Protein AF-A0A4C1ZM64-F1 (afdb_monomer_lite)

Radius of gyration: 29.86 Å; chains: 1; bounding box: 64×48×88 Å

pLDDT: mean 73.13, std 15.89, range [38.06, 92.94]

Organism: Eumeta variegata (NCBI:txid151549)

Foldseek 3Di:
DPQAPDPCPDDVNVVLVVCVVVVQWDKDFAPDFQADDPVSHGHGDIDIGGDPDPFDKDKDKDFADDPDDNGTDMDIDIDTDDDDDPDDPDPPDPPPPDPDDDDDDDDD

Sequence (108 aa):
MRQLGHLQEAGCGSEVKRHVEEGLCTLAHTNKLSRPNHAGEGILDLAIIISLLKEQIDTYCRQLDSISSEHLPWLLTTELKIETTKHKTRKLRKSTRTKSPLNSSYAQ

Structure (mmCIF, N/CA/C/O backbone):
data_AF-A0A4C1ZM64-F1
#
_entry.id   AF-A0A4C1ZM64-F1
#
loop_
_atom_site.group_PDB
_atom_site.id
_atom_site.type_symbol
_atom_site.label_atom_id
_atom_site.label_alt_id
_atom_site.label_comp_id
_atom_site.label_asym_id
_atom_site.label_entity_id
_atom_site.label_seq_id
_atom_site.pdbx_PDB_ins_code
_atom_site.Cartn_x
_atom_site.Cartn_y
_atom_site.Cartn_z
_atom_site.occupancy
_atom_site.B_iso_or_equiv
_atom_site.auth_seq_id
_atom_site.auth_comp_id
_atom_site.auth_asym_id
_atom_site.auth_atom_id
_atom_site.pdbx_PDB_model_num
ATOM 1 N N . MET A 1 1 ? 12.948 -9.792 -0.628 1.00 42.31 1 MET A N 1
ATOM 2 C CA . MET A 1 1 ? 13.127 -8.325 -0.733 1.00 42.31 1 MET A CA 1
ATOM 3 C C . MET A 1 1 ? 14.612 -7.919 -0.739 1.00 42.31 1 MET A C 1
ATOM 5 O O . MET A 1 1 ? 15.009 -7.053 0.024 1.00 42.31 1 MET A O 1
ATOM 9 N N . ARG A 1 2 ? 15.455 -8.535 -1.587 1.00 43.25 2 ARG A N 1
ATOM 10 C CA . ARG A 1 2 ? 16.883 -8.162 -1.754 1.00 43.25 2 ARG A CA 1
ATOM 11 C C . ARG A 1 2 ? 17.146 -7.340 -3.028 1.00 43.25 2 ARG A C 1
ATOM 13 O O . ARG A 1 2 ? 18.292 -7.065 -3.343 1.00 43.25 2 ARG A O 1
ATOM 20 N N . GLN A 1 3 ? 16.099 -7.002 -3.781 1.00 42.69 3 GLN A N 1
ATOM 21 C CA . GLN A 1 3 ? 16.214 -6.572 -5.181 1.00 42.69 3 GLN A CA 1
ATOM 22 C C . GLN A 1 3 ? 16.098 -5.060 -5.397 1.00 42.69 3 GLN A C 1
ATOM 24 O O . GLN A 1 3 ? 16.123 -4.606 -6.531 1.00 42.69 3 GLN A O 1
ATOM 29 N N . LEU A 1 4 ? 15.980 -4.281 -4.325 1.00 47.28 4 LEU A N 1
ATOM 30 C CA . LEU A 1 4 ? 15.936 -2.829 -4.401 1.00 47.28 4 LEU A CA 1
ATOM 31 C C . LEU A 1 4 ? 17.021 -2.317 -3.464 1.00 47.28 4 LEU A C 1
ATOM 33 O O . LEU A 1 4 ? 16.912 -2.497 -2.252 1.00 47.28 4 LEU A O 1
ATOM 37 N N . GLY A 1 5 ? 18.084 -1.744 -4.029 1.00 45.66 5 GLY A N 1
ATOM 38 C CA . GLY A 1 5 ? 19.256 -1.205 -3.326 1.00 45.66 5 GLY A CA 1
ATOM 39 C C . GLY A 1 5 ? 18.964 0.018 -2.451 1.00 45.66 5 GLY A C 1
ATOM 40 O O . GLY A 1 5 ? 19.819 0.882 -2.288 1.00 45.66 5 GLY A O 1
ATOM 41 N N . HIS A 1 6 ? 17.759 0.125 -1.896 1.00 52.66 6 HIS A N 1
ATOM 42 C CA . HIS A 1 6 ? 17.444 1.108 -0.878 1.00 52.66 6 HIS A CA 1
ATOM 43 C C . HIS A 1 6 ? 18.179 0.705 0.400 1.00 52.66 6 HIS A C 1
ATOM 45 O O . HIS A 1 6 ? 18.030 -0.424 0.875 1.00 52.66 6 HIS A O 1
ATOM 51 N N . LEU A 1 7 ? 18.989 1.619 0.938 1.00 52.94 7 LEU A N 1
ATOM 52 C CA . LEU A 1 7 ? 19.612 1.476 2.249 1.00 52.94 7 LEU A CA 1
ATOM 53 C C . LEU A 1 7 ? 18.508 1.236 3.287 1.00 52.94 7 LEU A C 1
ATOM 55 O O . LEU A 1 7 ? 17.903 2.175 3.791 1.00 52.94 7 LEU A O 1
ATOM 59 N N . GLN A 1 8 ? 18.246 -0.031 3.615 1.00 54.62 8 GLN A N 1
ATOM 60 C CA . GLN A 1 8 ? 17.293 -0.419 4.663 1.00 54.62 8 GLN A CA 1
ATOM 61 C C . GLN A 1 8 ? 17.672 0.180 6.026 1.00 54.62 8 GLN A C 1
ATOM 63 O O . GLN A 1 8 ? 16.833 0.271 6.917 1.00 54.62 8 GLN A O 1
ATOM 68 N N . GLU A 1 9 ? 18.933 0.591 6.171 1.00 58.25 9 GLU A N 1
ATOM 69 C CA . GLU A 1 9 ? 19.529 1.069 7.413 1.00 58.25 9 GLU A CA 1
ATOM 70 C C . GLU A 1 9 ? 19.819 2.580 7.425 1.00 58.25 9 GLU A C 1
ATOM 72 O O . GLU A 1 9 ? 20.321 3.082 8.426 1.00 58.25 9 GLU A O 1
ATOM 77 N N . ALA A 1 10 ? 19.492 3.330 6.361 1.00 59.25 10 ALA A N 1
ATOM 78 C CA . ALA A 1 10 ? 19.715 4.779 6.325 1.00 59.25 10 ALA A CA 1
ATOM 79 C C . ALA A 1 10 ? 18.471 5.564 5.879 1.00 59.25 10 ALA A C 1
ATOM 81 O O . ALA A 1 10 ? 17.747 5.171 4.965 1.00 59.25 10 ALA A O 1
ATOM 82 N N . GLY A 1 11 ? 18.254 6.721 6.509 1.00 68.25 11 GLY A N 1
ATOM 83 C CA . GLY A 1 11 ? 17.175 7.649 6.164 1.00 68.25 11 GLY A CA 1
ATOM 84 C C . GLY A 1 11 ? 15.780 7.134 6.534 1.00 68.25 11 GLY A C 1
ATOM 85 O O . GLY A 1 11 ? 15.592 6.490 7.558 1.00 68.25 11 GLY A O 1
ATOM 86 N N . CYS A 1 12 ? 14.781 7.424 5.700 1.00 70.75 12 CYS A N 1
ATOM 87 C CA . CYS A 1 12 ? 13.377 7.091 5.965 1.00 70.75 12 CYS A CA 1
ATOM 88 C C . CYS A 1 12 ? 13.089 5.580 6.076 1.00 70.75 12 CYS A C 1
ATOM 90 O O . CYS A 1 12 ? 12.086 5.200 6.677 1.00 70.75 12 CYS A O 1
ATOM 92 N N . GLY A 1 13 ? 13.955 4.714 5.537 1.00 74.19 13 GLY A N 1
ATOM 93 C CA . GLY A 1 13 ? 13.768 3.261 5.569 1.00 74.19 13 GLY A CA 1
ATOM 94 C C . GLY A 1 13 ? 13.811 2.665 6.979 1.00 74.19 13 GLY A C 1
ATOM 95 O O . GLY A 1 13 ? 12.988 1.807 7.302 1.00 74.19 13 GLY A O 1
ATOM 96 N N . SER A 1 14 ? 14.713 3.150 7.839 1.00 80.25 14 SER A N 1
ATOM 97 C CA . SER A 1 14 ? 14.830 2.675 9.224 1.00 80.25 14 SER A CA 1
ATOM 98 C C . SER A 1 14 ? 13.654 3.140 10.085 1.00 80.25 14 SER A C 1
ATOM 100 O O . SER A 1 14 ? 13.137 2.365 10.888 1.00 80.25 14 SER A O 1
ATOM 102 N N . GLU A 1 15 ? 13.178 4.367 9.862 1.00 83.12 15 GLU A N 1
ATOM 103 C CA . GLU A 1 15 ? 11.993 4.922 10.519 1.00 83.12 15 GLU A CA 1
ATOM 104 C C . GLU A 1 15 ? 10.754 4.074 10.205 1.00 83.12 15 GLU A C 1
ATOM 106 O O . GLU A 1 15 ? 10.060 3.624 11.115 1.00 83.12 15 GLU A O 1
ATOM 111 N N . VAL A 1 16 ? 10.513 3.789 8.920 1.00 82.19 16 VAL A N 1
ATOM 112 C CA . VAL A 1 16 ? 9.373 2.975 8.473 1.00 82.19 16 VAL A CA 1
ATOM 113 C C . VAL A 1 16 ? 9.469 1.555 9.021 1.00 82.19 16 VAL A C 1
ATOM 115 O O . VAL A 1 16 ? 8.478 1.040 9.533 1.00 82.19 16 VAL A O 1
ATOM 118 N N . LYS A 1 17 ? 10.656 0.937 8.978 1.00 84.12 17 LYS A N 1
ATOM 119 C CA . LYS A 1 17 ? 10.879 -0.396 9.551 1.00 84.12 17 LYS A CA 1
ATOM 120 C C . LYS A 1 17 ? 10.528 -0.429 11.041 1.00 84.12 17 LYS A C 1
ATOM 122 O O . LYS A 1 17 ? 9.760 -1.291 11.458 1.00 84.12 17 LYS A O 1
ATOM 127 N N . ARG A 1 18 ? 11.020 0.545 11.811 1.00 85.94 18 ARG A N 1
ATOM 128 C CA . ARG A 1 18 ? 10.727 0.678 13.243 1.00 85.94 18 ARG A CA 1
ATOM 129 C C . ARG A 1 18 ? 9.227 0.824 13.509 1.00 85.94 18 ARG A C 1
ATOM 131 O O . ARG A 1 18 ? 8.701 0.139 14.374 1.00 85.94 18 ARG A O 1
ATOM 138 N N . HIS A 1 19 ? 8.518 1.649 12.737 1.00 86.44 19 HIS A N 1
ATOM 139 C CA . HIS A 1 19 ? 7.072 1.841 12.910 1.00 86.44 19 HIS A CA 1
ATOM 140 C C . HIS A 1 19 ? 6.259 0.577 12.604 1.00 86.44 19 HIS A C 1
ATOM 142 O O . HIS A 1 19 ? 5.247 0.332 13.259 1.00 86.44 19 HIS A O 1
ATOM 148 N N . VAL A 1 20 ? 6.695 -0.237 11.639 1.00 85.31 20 VAL A N 1
ATOM 149 C CA . VAL A 1 20 ? 6.071 -1.538 11.360 1.00 85.31 20 VAL A 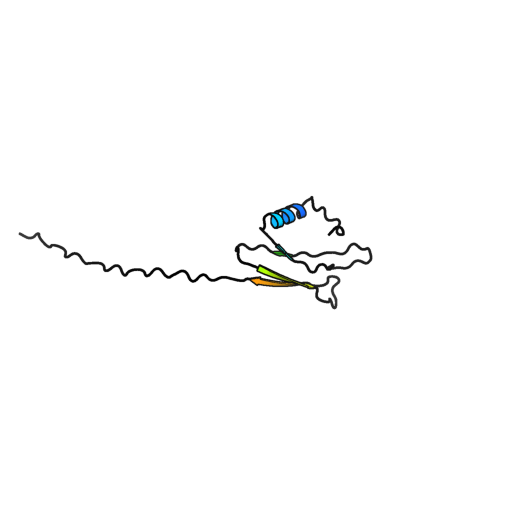CA 1
ATOM 150 C C . VAL A 1 20 ? 6.326 -2.516 12.508 1.00 85.31 20 VAL A C 1
ATOM 152 O O . VAL A 1 20 ? 5.394 -3.175 12.962 1.00 85.31 20 VAL A O 1
ATOM 155 N N . GLU A 1 21 ? 7.564 -2.593 13.007 1.00 86.50 21 GLU A N 1
ATOM 156 C CA . GLU A 1 21 ? 7.944 -3.470 14.128 1.00 86.50 21 GLU A CA 1
ATOM 157 C C . GLU A 1 21 ? 7.237 -3.089 15.440 1.00 86.50 21 GLU A C 1
ATOM 159 O O . GLU A 1 21 ? 6.826 -3.965 16.198 1.00 86.50 21 GLU A O 1
ATOM 164 N N . GLU A 1 22 ? 7.031 -1.792 15.684 1.00 87.12 22 GLU A N 1
ATOM 165 C CA . GLU A 1 22 ? 6.268 -1.258 16.822 1.00 87.12 22 GLU A CA 1
ATOM 166 C C . GLU A 1 22 ? 4.738 -1.380 16.633 1.00 87.12 22 GLU A C 1
ATOM 168 O O . GLU A 1 22 ? 3.973 -1.056 17.544 1.00 87.12 22 GLU A O 1
ATOM 173 N N . GLY A 1 23 ? 4.267 -1.844 15.468 1.00 82.44 23 GLY A N 1
ATOM 174 C CA . GLY A 1 23 ? 2.842 -1.986 15.154 1.00 82.44 23 GLY A CA 1
ATOM 175 C C . GLY A 1 23 ? 2.100 -0.656 14.972 1.00 82.44 23 GLY A C 1
ATOM 176 O O . GLY A 1 23 ? 0.877 -0.613 15.092 1.00 82.44 23 GLY A O 1
ATOM 177 N N . LEU A 1 24 ? 2.821 0.435 14.699 1.00 85.50 24 LEU A N 1
ATOM 178 C CA . LEU A 1 24 ? 2.271 1.781 14.492 1.00 85.50 24 LEU A CA 1
ATOM 179 C C . LEU A 1 24 ? 1.755 2.001 13.067 1.00 85.50 24 LEU A C 1
ATOM 181 O O . LEU A 1 24 ? 0.917 2.874 12.829 1.00 85.50 24 LEU A O 1
ATOM 185 N N . CYS A 1 25 ? 2.263 1.232 12.107 1.00 86.81 25 CYS A N 1
ATOM 186 C CA . CYS A 1 25 ? 1.801 1.270 10.731 1.00 86.81 25 CYS A CA 1
ATOM 187 C C . CYS A 1 25 ? 1.825 -0.116 10.087 1.00 86.81 25 CYS A C 1
ATOM 189 O O . CYS A 1 25 ? 2.449 -1.058 10.573 1.00 86.81 25 CYS A O 1
ATOM 191 N N . THR A 1 26 ? 1.127 -0.239 8.966 1.00 86.94 26 THR A N 1
ATOM 192 C CA . THR A 1 26 ? 1.144 -1.430 8.117 1.00 86.94 26 THR A CA 1
ATOM 193 C C . THR A 1 26 ? 1.531 -1.028 6.703 1.00 86.94 26 THR A C 1
ATOM 195 O O . THR A 1 26 ? 1.185 0.058 6.236 1.00 86.94 26 THR A O 1
ATOM 198 N N . LEU A 1 27 ? 2.264 -1.899 6.014 1.00 88.31 27 LEU A N 1
ATOM 199 C CA . LEU A 1 27 ? 2.642 -1.690 4.622 1.00 88.31 27 LEU A CA 1
ATOM 200 C C . LEU A 1 27 ? 1.697 -2.455 3.707 1.00 88.31 27 LEU A C 1
ATOM 202 O O . LEU A 1 27 ? 1.433 -3.634 3.933 1.00 88.31 27 LEU A O 1
ATOM 206 N N . ALA A 1 28 ? 1.251 -1.804 2.638 1.00 89.12 28 ALA A N 1
ATOM 207 C CA . ALA A 1 28 ? 0.497 -2.456 1.581 1.00 89.12 28 ALA A CA 1
ATOM 208 C C . ALA A 1 28 ? 1.168 -2.231 0.226 1.00 89.12 28 ALA A C 1
ATOM 210 O O . ALA A 1 28 ? 1.607 -1.127 -0.106 1.00 89.12 28 ALA A O 1
ATOM 211 N N . HIS A 1 29 ? 1.269 -3.302 -0.563 1.00 89.69 29 HIS A N 1
ATOM 212 C CA . HIS A 1 29 ? 1.946 -3.276 -1.854 1.00 89.69 29 HIS A CA 1
ATOM 213 C C . HIS A 1 29 ? 1.484 -4.392 -2.782 1.00 89.69 29 HIS A C 1
ATOM 215 O O . HIS A 1 29 ? 1.008 -5.436 -2.344 1.00 89.69 29 HIS A O 1
ATOM 221 N N . THR A 1 30 ? 1.643 -4.177 -4.087 1.00 88.19 30 THR A N 1
ATOM 222 C CA . THR A 1 30 ? 1.205 -5.135 -5.114 1.00 88.19 30 THR A CA 1
ATOM 223 C C . THR A 1 30 ? 2.219 -6.250 -5.382 1.00 88.19 30 THR A C 1
ATOM 225 O O . THR A 1 30 ? 1.940 -7.139 -6.183 1.00 88.19 30 THR A O 1
ATOM 228 N N . ASN A 1 31 ? 3.400 -6.207 -4.747 1.00 85.12 31 ASN A N 1
ATOM 229 C CA . ASN A 1 31 ? 4.565 -7.052 -5.062 1.00 85.12 31 ASN A CA 1
ATOM 230 C C . ASN A 1 31 ? 5.069 -6.949 -6.514 1.00 85.12 31 ASN A C 1
ATOM 232 O O . ASN A 1 31 ? 5.897 -7.755 -6.937 1.00 85.12 31 ASN A O 1
ATOM 236 N N . LYS A 1 32 ? 4.599 -5.959 -7.276 1.00 85.62 32 LYS A N 1
ATOM 237 C CA . LYS A 1 32 ? 4.987 -5.723 -8.665 1.00 85.62 32 LYS A CA 1
ATOM 238 C C . LYS A 1 32 ? 5.625 -4.349 -8.804 1.00 85.62 32 LYS A C 1
ATOM 240 O O . LYS A 1 32 ? 5.296 -3.422 -8.066 1.00 85.62 32 LYS A O 1
ATOM 245 N N . LEU A 1 33 ? 6.534 -4.225 -9.764 1.00 86.19 33 LEU A N 1
ATOM 246 C CA . LEU A 1 33 ? 7.177 -2.955 -10.083 1.00 86.19 33 LEU A CA 1
ATOM 247 C C . LEU A 1 33 ? 6.136 -2.001 -10.678 1.00 86.19 33 LEU A C 1
ATOM 249 O O . LEU A 1 33 ? 5.424 -2.374 -11.611 1.00 86.19 33 LEU A O 1
ATOM 253 N N . SER A 1 34 ? 6.037 -0.786 -10.141 1.00 85.31 34 SER A N 1
ATOM 254 C CA . SER A 1 34 ? 5.170 0.274 -10.667 1.00 85.31 34 SER A CA 1
ATOM 255 C C . SER A 1 34 ? 5.703 0.826 -11.979 1.00 85.31 34 SER A C 1
ATOM 257 O O . SER A 1 34 ? 4.927 1.178 -12.855 1.00 85.31 34 SER A O 1
ATOM 259 N N . ARG A 1 35 ? 7.021 0.822 -12.163 1.00 84.44 35 ARG A N 1
ATOM 260 C CA . ARG A 1 35 ? 7.666 1.110 -13.442 1.00 84.44 35 ARG A CA 1
ATOM 261 C C . ARG A 1 35 ? 8.715 0.040 -13.719 1.00 84.44 35 ARG A C 1
ATOM 263 O O . ARG A 1 35 ? 9.783 0.078 -13.101 1.00 84.44 35 ARG A O 1
ATOM 270 N N . PRO A 1 36 ? 8.426 -0.951 -14.578 1.00 75.12 36 PRO A N 1
ATOM 271 C CA . PRO A 1 36 ? 9.430 -1.923 -14.980 1.00 75.12 36 PRO A CA 1
ATOM 272 C C . PRO A 1 36 ? 10.510 -1.229 -15.818 1.00 75.12 36 PRO A C 1
ATOM 274 O O . PRO A 1 36 ? 10.215 -0.418 -16.691 1.00 75.12 36 PRO A O 1
ATOM 277 N N . ASN A 1 37 ? 11.768 -1.560 -15.552 1.00 77.12 37 ASN A N 1
ATOM 278 C CA . ASN A 1 37 ? 12.916 -1.103 -16.326 1.00 77.12 37 ASN A CA 1
ATOM 279 C C . ASN A 1 37 ? 13.610 -2.331 -16.925 1.00 77.12 37 ASN A C 1
ATOM 281 O O . ASN A 1 37 ? 13.848 -3.314 -16.219 1.00 77.12 37 ASN A O 1
ATOM 285 N N . HIS A 1 38 ? 13.960 -2.273 -18.211 1.00 66.00 38 HIS A N 1
ATOM 286 C CA . HIS A 1 38 ? 14.686 -3.339 -18.906 1.00 66.00 38 HIS A CA 1
ATOM 287 C C . HIS A 1 38 ? 16.069 -3.629 -18.297 1.00 66.00 38 HIS A C 1
ATOM 289 O O . HIS A 1 38 ? 16.582 -4.731 -18.464 1.00 66.00 38 HIS A O 1
ATOM 295 N N . ALA A 1 39 ? 16.646 -2.682 -17.550 1.00 72.31 39 ALA A N 1
ATOM 296 C CA . ALA A 1 39 ? 17.919 -2.846 -16.847 1.00 72.31 39 ALA A CA 1
ATOM 297 C C . ALA A 1 39 ? 17.806 -3.542 -15.471 1.00 72.31 39 ALA A C 1
ATOM 299 O O . ALA A 1 39 ? 18.807 -3.686 -14.778 1.00 72.31 39 ALA A O 1
ATOM 300 N N . GLY A 1 40 ? 16.607 -3.961 -15.044 1.00 61.81 40 GLY A N 1
ATOM 301 C CA . GLY A 1 40 ? 16.391 -4.624 -13.749 1.00 61.81 40 GLY A CA 1
ATOM 302 C C . GLY A 1 40 ? 16.216 -3.678 -12.553 1.00 61.81 40 GLY A C 1
ATOM 303 O O . GLY A 1 40 ? 15.842 -4.129 -11.473 1.00 61.81 40 GLY A O 1
ATOM 304 N N . GLU A 1 41 ? 16.396 -2.371 -12.746 1.00 65.19 41 GLU A N 1
ATOM 305 C CA . GLU A 1 41 ? 16.160 -1.331 -11.736 1.00 65.19 41 GLU A CA 1
ATOM 306 C C . GLU A 1 41 ? 14.762 -0.725 -11.896 1.00 65.19 41 GLU A C 1
ATOM 308 O O . GLU A 1 41 ? 14.587 0.377 -12.422 1.00 65.19 41 GLU A O 1
ATOM 313 N N . GLY A 1 42 ? 13.739 -1.494 -11.529 1.00 76.44 42 GLY A N 1
ATOM 314 C CA . GLY A 1 42 ? 12.364 -1.003 -11.520 1.00 76.44 42 GLY A CA 1
ATOM 315 C C . GLY A 1 42 ? 12.024 -0.241 -10.244 1.00 76.44 42 GLY A C 1
ATOM 316 O O . GLY A 1 42 ? 12.625 -0.457 -9.192 1.00 76.44 42 GLY A O 1
ATOM 317 N N . ILE A 1 43 ? 11.008 0.613 -10.324 1.00 82.50 43 ILE A N 1
ATOM 318 C CA . ILE A 1 43 ? 10.470 1.307 -9.151 1.00 82.50 43 ILE A CA 1
ATOM 319 C C . ILE A 1 43 ? 9.439 0.400 -8.482 1.00 82.50 43 ILE A C 1
ATOM 321 O O . ILE A 1 43 ? 8.582 -0.178 -9.156 1.00 82.50 43 ILE A O 1
ATOM 325 N N . LEU A 1 44 ? 9.528 0.269 -7.161 1.00 83.19 44 LEU A N 1
ATOM 326 C CA . LEU A 1 44 ? 8.490 -0.333 -6.334 1.00 83.19 44 LEU A CA 1
ATOM 327 C C . LEU A 1 44 ? 7.820 0.775 -5.531 1.00 83.19 44 LEU A C 1
ATOM 329 O O . LEU A 1 44 ? 8.470 1.428 -4.717 1.00 83.19 44 LEU A O 1
ATOM 333 N N . ASP A 1 45 ? 6.519 0.936 -5.729 1.00 83.69 45 ASP A N 1
ATOM 334 C CA . ASP A 1 45 ? 5.728 1.817 -4.879 1.00 83.69 45 ASP A CA 1
ATOM 335 C C . ASP A 1 45 ? 5.349 1.075 -3.589 1.00 83.69 45 ASP A C 1
ATOM 337 O O . ASP A 1 45 ? 5.319 -0.153 -3.534 1.00 83.69 45 ASP A O 1
ATOM 341 N N . LEU A 1 46 ? 5.090 1.805 -2.511 1.00 86.94 46 LEU A N 1
ATOM 342 C CA . LEU A 1 46 ? 4.677 1.251 -1.222 1.00 86.94 46 LEU A CA 1
ATOM 343 C C . LEU A 1 46 ? 3.658 2.214 -0.613 1.00 86.94 46 LEU A C 1
ATOM 345 O O . LEU A 1 46 ? 3.862 3.427 -0.654 1.00 86.94 46 LEU A O 1
ATOM 349 N N . ALA A 1 47 ? 2.585 1.690 -0.024 1.00 89.00 47 ALA A N 1
ATOM 350 C CA . ALA A 1 47 ? 1.666 2.484 0.785 1.00 89.00 47 ALA A CA 1
ATOM 351 C C . ALA A 1 47 ? 1.930 2.220 2.272 1.00 89.00 47 ALA A C 1
ATOM 353 O O . ALA A 1 47 ? 1.941 1.066 2.703 1.00 89.00 47 ALA A O 1
ATOM 354 N N . ILE A 1 48 ? 2.126 3.289 3.048 1.00 88.69 48 ILE A N 1
ATOM 355 C CA . ILE A 1 48 ? 2.229 3.236 4.510 1.00 88.69 48 ILE A CA 1
ATOM 356 C C . ILE A 1 48 ? 0.866 3.619 5.078 1.00 88.69 48 ILE A C 1
ATOM 358 O O . ILE A 1 48 ? 0.403 4.743 4.893 1.00 88.69 48 ILE A O 1
ATOM 362 N N . ILE A 1 49 ? 0.224 2.681 5.762 1.00 88.25 49 ILE A N 1
ATOM 363 C CA . ILE A 1 49 ? -1.089 2.871 6.371 1.00 88.25 49 ILE A CA 1
ATOM 364 C C . ILE A 1 49 ? -0.888 3.081 7.864 1.00 88.25 49 ILE A C 1
ATOM 366 O O . ILE A 1 49 ? -0.366 2.209 8.557 1.00 88.25 49 ILE A O 1
ATOM 370 N N . ILE A 1 50 ? -1.308 4.244 8.353 1.00 86.31 50 ILE A N 1
ATOM 371 C CA . ILE A 1 50 ? -1.270 4.602 9.770 1.00 86.31 50 ILE A CA 1
ATOM 372 C C . ILE A 1 50 ? -2.712 4.662 10.259 1.00 86.31 50 ILE A C 1
ATOM 374 O O . ILE A 1 50 ? -3.541 5.349 9.661 1.00 86.31 50 ILE A O 1
ATOM 378 N N . SER A 1 51 ? -3.004 3.965 11.354 1.00 77.75 51 SER A N 1
ATOM 379 C CA . SER A 1 51 ? -4.295 4.052 12.031 1.00 77.75 51 SER A CA 1
ATOM 380 C C . SER A 1 51 ? -4.115 4.646 13.415 1.00 77.75 51 SER A C 1
ATOM 382 O O . SER A 1 51 ? -3.315 4.159 14.209 1.00 77.75 51 SER A O 1
ATOM 384 N N . LEU A 1 52 ? -4.900 5.674 13.729 1.00 74.94 52 LEU A N 1
ATOM 385 C CA . LEU A 1 52 ? -5.017 6.178 15.100 1.00 74.94 52 LEU A CA 1
ATOM 386 C C . LEU A 1 52 ? -5.947 5.304 15.954 1.00 74.94 52 LEU A C 1
ATOM 388 O O . LEU A 1 52 ? -5.938 5.394 17.181 1.00 74.94 52 LEU A O 1
ATOM 392 N N . LEU A 1 53 ? -6.765 4.473 15.308 1.00 69.25 53 LEU A N 1
ATOM 393 C CA . LEU A 1 53 ? -7.699 3.568 15.958 1.00 69.25 53 LEU A CA 1
ATOM 394 C C . LEU A 1 53 ? -7.071 2.176 16.024 1.00 69.25 53 LEU A C 1
ATOM 396 O O . LEU A 1 53 ? -6.550 1.681 15.027 1.00 69.25 53 LEU A O 1
ATOM 400 N N . LYS A 1 54 ? -7.178 1.504 17.175 1.00 66.88 54 LYS A N 1
ATOM 401 C CA . LYS A 1 54 ? -6.762 0.094 17.344 1.00 66.88 54 LYS A CA 1
ATOM 402 C C . LYS A 1 54 ? -7.678 -0.900 16.614 1.00 66.88 54 LYS A C 1
ATOM 404 O O . LYS A 1 54 ? -7.668 -2.090 16.916 1.00 66.88 54 LYS A O 1
ATOM 409 N N . GLU A 1 55 ? -8.520 -0.401 15.724 1.00 73.25 55 GLU A N 1
ATOM 410 C CA . GLU A 1 55 ? -9.459 -1.206 14.969 1.00 73.25 55 GLU A CA 1
ATOM 411 C C . GLU A 1 55 ? -8.751 -1.926 13.831 1.00 73.25 55 GLU A C 1
ATOM 413 O O . GLU A 1 55 ? -7.721 -1.479 13.320 1.00 73.25 55 GLU A O 1
ATOM 418 N N . GLN A 1 56 ? -9.314 -3.067 13.450 1.00 74.94 56 GLN A N 1
ATOM 419 C CA . GLN A 1 56 ? -8.781 -3.851 12.356 1.00 74.94 56 GLN A CA 1
ATOM 420 C C . GLN A 1 56 ? -9.019 -3.109 11.035 1.00 74.94 56 GLN A C 1
ATOM 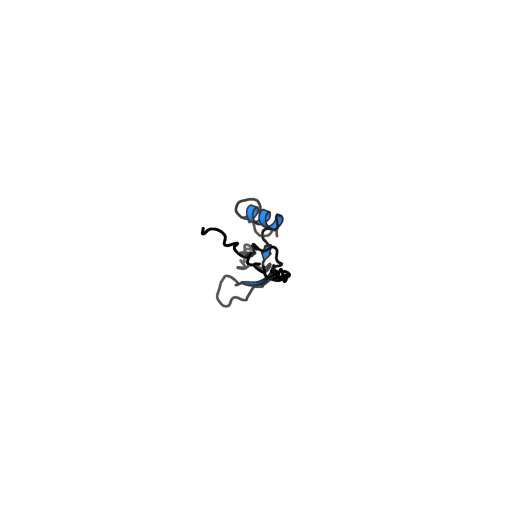422 O O . GLN A 1 56 ? -10.162 -2.824 10.666 1.00 74.94 56 GLN A O 1
ATOM 427 N N . ILE A 1 57 ? -7.923 -2.814 10.332 1.00 84.38 57 ILE A N 1
ATOM 428 C CA . ILE A 1 57 ? -7.942 -2.307 8.962 1.00 84.38 57 ILE A CA 1
ATOM 429 C C . ILE A 1 57 ? -7.475 -3.427 8.046 1.00 84.38 57 ILE A C 1
ATOM 431 O O . ILE A 1 57 ? -6.301 -3.798 8.055 1.00 84.38 57 ILE A O 1
ATOM 435 N N . ASP A 1 58 ? -8.388 -3.934 7.230 1.00 87.00 58 ASP A N 1
ATOM 436 C CA . ASP A 1 58 ? -8.038 -4.868 6.170 1.00 87.00 58 ASP A CA 1
ATOM 437 C C . ASP A 1 58 ? -7.697 -4.059 4.914 1.00 87.00 58 ASP A C 1
ATOM 439 O O . ASP A 1 58 ? -8.427 -3.145 4.523 1.00 87.00 58 ASP A O 1
ATOM 443 N N . THR A 1 59 ? -6.561 -4.354 4.281 1.00 88.50 59 THR A N 1
ATOM 444 C CA . THR A 1 59 ? -6.120 -3.631 3.081 1.00 88.50 59 THR A CA 1
ATOM 445 C C . THR A 1 59 ? -5.879 -4.569 1.916 1.00 88.50 59 THR A C 1
ATOM 447 O O . THR A 1 59 ? -5.387 -5.686 2.073 1.00 88.50 59 THR A O 1
ATOM 450 N N . TYR A 1 60 ? -6.246 -4.105 0.727 1.00 90.44 60 TYR A N 1
ATOM 451 C CA . TYR A 1 60 ? -6.090 -4.835 -0.516 1.00 90.44 60 TYR A CA 1
ATOM 452 C C . TYR A 1 60 ? -5.457 -3.938 -1.573 1.00 90.44 60 TYR A C 1
ATOM 454 O O . TYR A 1 60 ? -5.907 -2.814 -1.801 1.00 90.44 60 TYR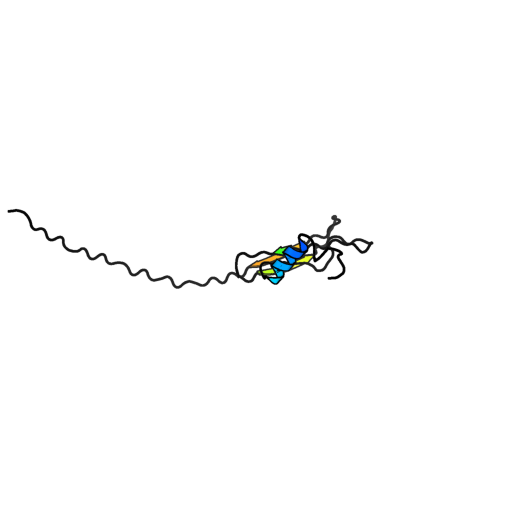 A O 1
ATOM 462 N N . CYS A 1 61 ? -4.430 -4.453 -2.244 1.00 92.56 61 CYS A N 1
ATOM 463 C CA . CYS A 1 61 ? -3.714 -3.746 -3.297 1.00 92.56 61 CYS A CA 1
ATOM 464 C C . CYS A 1 61 ? -3.759 -4.543 -4.592 1.00 92.56 61 CYS A C 1
ATOM 466 O O . CYS A 1 61 ? -3.399 -5.720 -4.613 1.00 92.56 61 CYS A O 1
ATOM 468 N N . ARG A 1 62 ? -4.090 -3.877 -5.699 1.00 92.88 62 ARG A N 1
ATOM 469 C CA . ARG A 1 62 ? -3.874 -4.426 -7.041 1.00 92.88 62 ARG A CA 1
ATOM 470 C C . ARG A 1 62 ? -3.254 -3.396 -7.970 1.00 92.88 62 ARG A C 1
ATOM 472 O O . ARG A 1 62 ? -3.571 -2.211 -7.904 1.00 92.88 62 ARG A O 1
ATOM 479 N N . GLN A 1 63 ? -2.384 -3.872 -8.848 1.00 91.56 63 GLN A N 1
ATOM 480 C CA . GLN A 1 63 ? -1.855 -3.072 -9.942 1.00 91.56 63 GLN A CA 1
ATOM 481 C C . GLN A 1 63 ? -2.857 -3.086 -11.095 1.00 91.56 63 GLN A C 1
ATOM 483 O O . GLN A 1 63 ? -3.437 -4.132 -11.394 1.00 91.56 63 GLN A O 1
ATOM 488 N N . LEU A 1 64 ? -3.080 -1.926 -11.695 1.00 90.25 64 LEU A N 1
ATOM 489 C CA . LEU A 1 64 ? -3.923 -1.747 -12.865 1.00 90.25 64 LEU A CA 1
ATOM 490 C C . LEU A 1 64 ? -3.051 -1.688 -14.119 1.00 90.25 64 LEU A C 1
ATOM 492 O O . LEU A 1 64 ? -1.904 -1.234 -14.072 1.00 90.25 64 LEU A O 1
ATOM 496 N N . ASP A 1 65 ? -3.621 -2.111 -15.241 1.00 85.44 65 ASP A N 1
ATOM 497 C CA . ASP A 1 65 ? -2.975 -1.953 -16.537 1.00 85.44 65 ASP A CA 1
ATOM 498 C C . ASP A 1 65 ? -2.942 -0.471 -16.919 1.00 85.44 65 ASP A C 1
ATOM 500 O O . ASP A 1 65 ? -3.911 0.271 -16.729 1.00 85.44 65 ASP A O 1
ATOM 504 N N . SER A 1 66 ? -1.804 -0.031 -17.447 1.00 80.25 66 SER A N 1
ATOM 505 C CA . SER A 1 66 ? -1.628 1.331 -17.938 1.00 80.25 66 SER A CA 1
ATOM 506 C C . SER A 1 66 ? -1.860 1.370 -19.441 1.00 80.25 66 SER A C 1
ATOM 508 O O . SER A 1 66 ? -1.281 0.579 -20.180 1.00 80.25 66 SER A O 1
ATOM 510 N N . ILE A 1 67 ? -2.686 2.313 -19.893 1.00 73.94 67 ILE A N 1
ATOM 511 C CA . ILE A 1 67 ? -2.968 2.505 -21.323 1.00 73.94 67 ILE A CA 1
ATOM 512 C C . ILE A 1 67 ? -1.987 3.515 -21.947 1.00 73.94 67 ILE A C 1
ATOM 514 O O . ILE A 1 67 ? -1.731 3.462 -23.146 1.00 73.94 67 ILE A O 1
ATOM 518 N N . SER A 1 68 ? -1.408 4.425 -21.155 1.00 82.12 68 SER A N 1
ATOM 519 C CA . SER A 1 68 ? -0.573 5.517 -21.687 1.00 82.12 68 SER A CA 1
ATOM 520 C C . SER A 1 68 ? 0.469 6.089 -20.717 1.00 82.12 68 SER A C 1
ATOM 522 O O . SER A 1 68 ? 1.079 7.110 -21.016 1.00 82.12 68 SER A O 1
ATOM 524 N N . SER A 1 69 ? 0.643 5.494 -19.538 1.00 81.75 69 SER A N 1
ATOM 525 C CA . SER A 1 69 ? 1.576 5.960 -18.505 1.00 81.75 69 SER A CA 1
ATOM 526 C C . SER A 1 69 ? 2.750 4.997 -18.363 1.00 81.75 69 SER A C 1
ATOM 528 O O . SER A 1 69 ? 2.562 3.780 -18.339 1.00 81.75 69 SER A O 1
ATOM 530 N N . GLU A 1 70 ? 3.951 5.550 -18.204 1.00 81.69 70 GLU A N 1
ATOM 531 C CA . GLU A 1 70 ? 5.163 4.787 -17.880 1.00 81.69 70 GLU A CA 1
ATOM 532 C C . GLU A 1 70 ? 5.101 4.149 -16.485 1.00 81.69 70 GLU A C 1
ATOM 534 O O . GLU A 1 70 ? 5.798 3.174 -16.215 1.00 81.69 70 G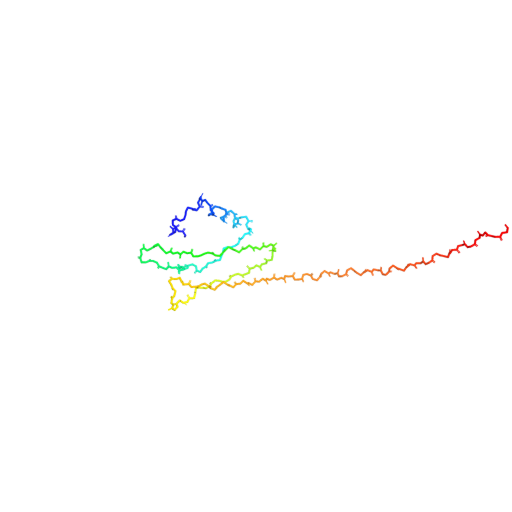LU A O 1
ATOM 539 N N . HIS A 1 71 ? 4.255 4.688 -15.605 1.00 83.88 71 HIS A N 1
ATOM 540 C CA . HIS A 1 71 ? 3.919 4.090 -14.320 1.00 83.88 71 HIS A CA 1
ATOM 541 C C . HIS A 1 71 ? 2.585 3.343 -14.408 1.00 83.88 71 HIS A C 1
ATOM 543 O O . HIS A 1 71 ? 1.586 3.870 -14.904 1.00 83.88 71 HIS A O 1
ATOM 549 N N . LEU A 1 72 ? 2.574 2.125 -13.884 1.00 88.75 72 LEU A N 1
ATOM 550 C CA . LEU A 1 72 ? 1.420 1.258 -13.722 1.00 88.75 72 LEU A CA 1
ATOM 551 C C . LEU A 1 72 ? 0.650 1.670 -12.456 1.00 88.75 72 LEU A C 1
ATOM 553 O O . LEU A 1 72 ? 1.177 1.497 -11.352 1.00 88.75 72 LEU A O 1
ATOM 557 N N . PRO A 1 73 ? -0.578 2.201 -12.588 1.00 89.06 73 PRO A N 1
ATOM 558 C CA . PRO A 1 73 ? -1.325 2.731 -11.458 1.00 89.06 73 PRO A CA 1
ATOM 559 C C . PRO A 1 73 ? -1.742 1.639 -10.474 1.00 89.06 73 PRO A C 1
ATOM 561 O O . PRO A 1 73 ? -1.901 0.468 -10.824 1.00 89.06 73 PRO A O 1
ATOM 564 N N . TRP A 1 74 ? -1.924 2.028 -9.214 1.00 91.12 74 TRP A N 1
ATOM 565 C CA . TRP A 1 74 ? -2.330 1.130 -8.137 1.00 91.12 74 TRP A CA 1
ATOM 566 C C . TRP A 1 74 ? -3.735 1.467 -7.661 1.00 91.12 74 TRP A C 1
ATOM 568 O O . TRP A 1 74 ? -4.099 2.633 -7.528 1.00 91.12 74 TRP A O 1
ATOM 578 N N . LEU A 1 75 ? -4.502 0.429 -7.348 1.00 91.44 75 LEU A N 1
ATOM 579 C CA . LEU A 1 75 ? -5.731 0.547 -6.584 1.00 91.44 75 LEU A CA 1
ATOM 580 C C . LEU A 1 75 ? -5.491 -0.031 -5.190 1.00 91.44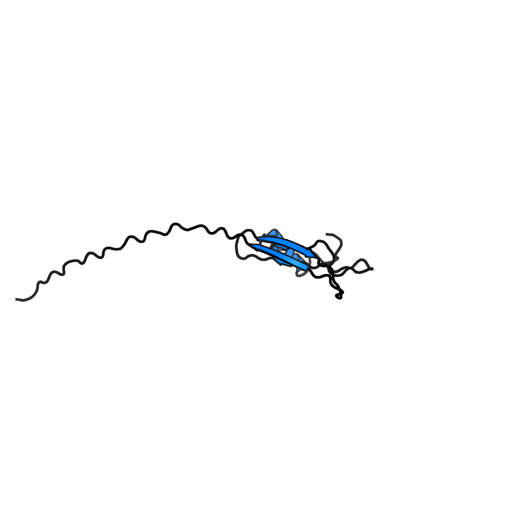 75 LEU A C 1
ATOM 582 O O . LEU A 1 75 ? -5.324 -1.245 -5.044 1.00 91.44 75 LEU A O 1
ATOM 586 N N . LEU A 1 76 ? -5.484 0.850 -4.191 1.00 92.94 76 LEU A N 1
ATOM 587 C CA . LEU A 1 76 ? -5.511 0.502 -2.774 1.00 92.94 76 LEU A CA 1
ATOM 588 C C . LEU A 1 76 ? -6.954 0.608 -2.277 1.00 92.94 76 LEU A C 1
ATOM 590 O O . LEU A 1 76 ? -7.622 1.619 -2.481 1.00 92.94 76 LEU A O 1
ATOM 594 N N . THR A 1 77 ? -7.438 -0.438 -1.624 1.00 92.38 77 THR A N 1
ATOM 595 C CA . THR A 1 77 ? -8.736 -0.466 -0.951 1.00 92.38 77 THR A CA 1
ATOM 596 C C . THR A 1 77 ? -8.515 -0.800 0.514 1.00 92.38 77 THR A C 1
ATOM 598 O O . THR A 1 77 ? -7.756 -1.711 0.835 1.00 92.38 77 THR A O 1
ATOM 601 N N . THR A 1 78 ? -9.161 -0.045 1.397 1.00 89.00 78 THR A N 1
ATOM 602 C CA . THR A 1 78 ? -9.057 -0.201 2.849 1.00 89.00 78 THR A CA 1
ATOM 603 C C . THR A 1 78 ? -10.452 -0.395 3.427 1.00 89.00 78 THR A C 1
ATOM 605 O O . THR A 1 78 ? -11.328 0.440 3.200 1.00 89.00 78 THR A O 1
ATOM 608 N N . GLU A 1 79 ? -10.657 -1.469 4.176 1.00 88.25 79 GLU A N 1
ATOM 609 C CA . GLU A 1 79 ? -11.887 -1.737 4.914 1.00 88.25 79 GLU A CA 1
ATOM 610 C C . GLU A 1 79 ? -11.626 -1.506 6.404 1.00 88.25 79 GLU A C 1
ATOM 612 O O . GLU A 1 79 ? -10.761 -2.148 7.001 1.00 88.25 79 GLU A O 1
ATOM 617 N N . LEU A 1 80 ? -12.362 -0.563 6.997 1.00 85.00 80 LEU A N 1
ATOM 618 C CA . LEU A 1 80 ? -12.314 -0.278 8.428 1.00 85.00 80 LEU A CA 1
ATOM 619 C C . LEU A 1 80 ? -13.481 -0.981 9.121 1.00 85.00 80 LEU A C 1
ATOM 621 O O . LEU A 1 80 ? -14.645 -0.682 8.839 1.00 85.00 80 LEU A O 1
ATOM 625 N N . LYS A 1 81 ? -13.171 -1.880 10.056 1.00 82.06 81 LYS A N 1
ATOM 626 C CA . LYS A 1 81 ? -14.176 -2.569 10.869 1.00 82.06 81 LYS A CA 1
ATOM 627 C C . LYS A 1 81 ? -14.326 -1.885 12.223 1.00 82.06 81 LYS A C 1
ATOM 629 O O . LYS A 1 81 ? -13.524 -2.102 13.126 1.00 82.06 81 LYS A O 1
ATOM 634 N N . ILE A 1 82 ? -15.396 -1.100 12.352 1.00 80.31 82 ILE A N 1
ATOM 635 C CA . ILE A 1 82 ? -15.746 -0.393 13.588 1.00 80.31 82 ILE A CA 1
ATOM 636 C C . ILE A 1 82 ? -16.662 -1.271 14.441 1.00 80.31 82 ILE A C 1
ATOM 638 O O . ILE A 1 82 ? -17.858 -1.411 14.157 1.00 80.31 82 ILE A O 1
ATOM 642 N N . GLU A 1 83 ? -16.133 -1.840 15.522 1.00 71.75 83 GLU A N 1
ATOM 643 C CA . GLU A 1 83 ? -16.960 -2.520 16.518 1.00 71.75 83 GLU A CA 1
ATOM 644 C C . GLU A 1 83 ? -17.630 -1.489 17.431 1.00 71.75 83 GLU A C 1
ATOM 646 O O . GLU A 1 83 ? -17.100 -1.059 18.456 1.00 71.75 83 GLU A O 1
ATOM 651 N N . THR A 1 84 ? -18.851 -1.086 17.079 1.00 69.06 84 THR A N 1
ATOM 652 C CA . THR A 1 84 ? -19.643 -0.213 17.951 1.00 69.06 84 THR A CA 1
ATOM 653 C C . THR A 1 84 ? -20.124 -0.974 19.185 1.00 69.06 84 THR A C 1
ATOM 655 O O . THR A 1 84 ? -21.172 -1.625 19.197 1.00 69.06 84 THR A O 1
ATOM 658 N N . THR A 1 85 ? -19.389 -0.860 20.289 1.00 64.19 85 THR A N 1
ATOM 659 C CA . THR A 1 85 ? -19.895 -1.312 21.584 1.00 64.19 85 THR A CA 1
ATOM 660 C C . THR A 1 85 ? -21.013 -0.361 22.013 1.00 64.19 85 THR A C 1
ATOM 662 O O . THR A 1 85 ? -20.773 0.789 22.383 1.00 64.19 85 THR A O 1
ATOM 665 N N . LYS A 1 86 ? -22.273 -0.819 21.976 1.00 61.66 86 LYS A N 1
ATOM 666 C CA . LYS A 1 86 ? -23.388 -0.092 22.601 1.00 61.66 86 LYS A CA 1
ATOM 667 C C . LYS A 1 86 ? -23.112 0.008 24.101 1.00 61.66 86 LYS A C 1
ATOM 669 O O . LYS A 1 86 ? -23.428 -0.908 24.860 1.00 61.66 86 LYS A O 1
ATOM 674 N N . HIS A 1 87 ? -22.532 1.120 24.545 1.00 59.62 87 HIS A N 1
ATOM 675 C CA . HIS A 1 87 ? -22.439 1.416 25.966 1.00 59.62 87 HIS A CA 1
ATOM 676 C C . HIS A 1 87 ? -23.849 1.381 26.560 1.00 59.62 87 HIS A C 1
ATOM 678 O O . HIS A 1 87 ? -24.762 2.045 26.065 1.00 59.62 87 HIS A O 1
ATOM 684 N N . LYS A 1 88 ? -24.041 0.592 27.628 1.00 60.88 88 LYS A N 1
ATOM 685 C CA . LYS A 1 88 ? -25.277 0.616 28.417 1.00 60.88 88 LYS A CA 1
ATOM 686 C C . LYS A 1 88 ? -25.527 2.064 28.830 1.00 60.88 88 LYS A C 1
ATOM 688 O O . LYS A 1 88 ? -24.807 2.604 29.666 1.00 60.88 88 LYS A O 1
ATOM 693 N N . THR A 1 89 ? -26.548 2.689 28.250 1.00 61.38 89 THR A N 1
ATOM 694 C CA . THR A 1 89 ? -27.010 4.015 28.655 1.00 61.38 89 THR A CA 1
ATOM 695 C C . THR A 1 89 ? -27.287 3.979 30.153 1.00 61.38 89 THR A C 1
ATOM 697 O O . THR A 1 89 ? -28.200 3.280 30.605 1.00 61.38 89 THR A O 1
ATOM 700 N N . ARG A 1 90 ? -26.478 4.699 30.940 1.00 59.94 90 ARG A N 1
ATOM 701 C CA . ARG A 1 90 ? -26.715 4.880 32.372 1.00 59.94 90 ARG A CA 1
ATOM 702 C C . ARG A 1 90 ? -28.096 5.508 32.505 1.00 59.94 90 ARG A C 1
ATOM 704 O O . ARG A 1 90 ? -28.282 6.647 32.083 1.00 59.94 90 ARG A O 1
ATOM 711 N N . LYS A 1 91 ? -29.069 4.779 33.065 1.00 63.44 91 LYS A N 1
ATOM 712 C CA . LYS A 1 91 ? -30.365 5.362 33.431 1.00 63.44 91 LYS A CA 1
ATOM 713 C C . LYS A 1 91 ? -30.074 6.487 34.423 1.00 63.44 91 LYS A C 1
ATOM 715 O O . LYS A 1 91 ? -29.811 6.226 35.594 1.00 63.44 91 LYS A O 1
ATOM 720 N N . LEU A 1 92 ? -30.062 7.729 33.940 1.00 58.81 92 LEU A N 1
ATOM 721 C CA . LEU A 1 92 ? -30.058 8.920 34.776 1.00 58.81 92 LEU A CA 1
ATOM 722 C C . LEU A 1 92 ? -31.329 8.846 35.616 1.00 58.81 92 LEU A C 1
ATOM 724 O O . LEU A 1 92 ? -32.437 9.079 35.132 1.00 58.81 92 LEU A O 1
ATOM 728 N N . ARG A 1 93 ? -31.173 8.408 36.866 1.00 62.97 93 ARG A N 1
ATOM 729 C CA . ARG A 1 93 ? -32.257 8.370 37.839 1.00 62.97 93 ARG A CA 1
ATOM 730 C C . ARG A 1 93 ? -32.724 9.817 37.987 1.00 62.97 93 ARG A C 1
ATOM 732 O O . ARG A 1 93 ? -31.925 10.674 38.359 1.00 62.97 93 ARG A O 1
ATOM 739 N N . LYS A 1 94 ? -33.975 10.102 37.605 1.00 60.81 94 LYS A N 1
ATOM 740 C CA . LYS A 1 94 ? -34.566 11.439 37.744 1.00 60.81 94 LYS A CA 1
ATOM 741 C C . LYS A 1 94 ? -34.380 11.878 39.195 1.00 60.81 94 LYS A C 1
ATOM 743 O O . LYS A 1 94 ? -34.918 11.240 40.096 1.00 60.81 94 LYS A O 1
ATOM 748 N N . SER A 1 95 ? -33.598 12.933 39.407 1.00 52.16 95 SER A N 1
ATOM 749 C CA . SER A 1 95 ? -33.509 13.599 40.701 1.00 52.16 95 SER A CA 1
ATOM 750 C C . SER A 1 95 ? -34.871 14.225 40.977 1.00 52.16 95 SER A C 1
ATOM 752 O O . SER A 1 95 ? -35.227 15.260 40.412 1.00 52.16 95 SER A O 1
ATOM 754 N N . THR A 1 96 ? -35.688 13.552 41.782 1.00 53.25 96 THR A N 1
ATOM 755 C CA . THR A 1 96 ? -36.861 14.168 42.392 1.00 53.25 96 THR A CA 1
ATOM 756 C C . THR A 1 96 ? -36.347 15.180 43.398 1.00 53.25 96 THR A C 1
ATOM 758 O O . THR A 1 96 ? -35.983 14.830 44.517 1.00 53.25 96 THR A O 1
ATOM 761 N N . ARG A 1 97 ? -36.280 16.440 42.968 1.00 50.03 97 ARG A N 1
ATOM 762 C CA . ARG A 1 97 ? -36.068 17.596 43.831 1.00 50.03 97 ARG A CA 1
ATOM 763 C C . ARG A 1 97 ? -37.249 17.672 44.800 1.00 50.03 97 ARG A C 1
ATOM 765 O O . ARG A 1 97 ? -38.288 18.241 44.474 1.00 50.03 97 ARG A O 1
ATOM 772 N N . THR A 1 98 ? -37.111 17.059 45.969 1.00 53.00 98 THR A N 1
ATOM 773 C CA . THR A 1 98 ? -37.994 17.295 47.109 1.00 53.00 98 THR A CA 1
ATOM 774 C C . THR A 1 98 ? -37.860 18.769 47.474 1.00 53.00 98 THR A C 1
ATOM 776 O O . THR A 1 98 ? -36.813 19.220 47.934 1.00 53.00 98 THR A O 1
ATOM 779 N N . LYS A 1 99 ? -38.904 19.556 47.192 1.00 51.91 99 LYS A N 1
ATOM 780 C CA . LYS A 1 99 ? -39.042 20.900 47.754 1.00 51.91 99 LYS A CA 1
ATOM 781 C C . LYS A 1 99 ? -39.170 20.724 49.266 1.00 51.91 99 LYS A C 1
ATOM 783 O O . LYS A 1 99 ? -40.179 20.198 49.728 1.00 51.91 99 LYS A O 1
ATOM 788 N N . SER A 1 100 ? -38.149 21.115 50.018 1.00 50.59 100 SER A N 1
ATOM 789 C CA . SER A 1 100 ? -38.295 21.340 51.452 1.00 50.59 100 SER A CA 1
ATOM 790 C C . SER A 1 100 ? -39.313 22.471 51.659 1.00 50.59 100 SER A C 1
ATOM 792 O O . SER A 1 100 ? -39.247 23.479 50.947 1.00 50.59 100 SER A O 1
ATOM 794 N N . PRO A 1 101 ? -40.284 22.326 52.575 1.00 46.34 101 PRO A N 1
ATOM 795 C CA . PRO A 1 101 ? -41.150 23.434 52.934 1.00 46.34 101 PRO A CA 1
ATOM 796 C C . PRO A 1 101 ? -40.306 24.485 53.664 1.00 46.34 101 PRO A C 1
ATOM 798 O O . PRO A 1 101 ? -39.614 24.184 54.635 1.00 46.34 101 PRO A O 1
ATOM 801 N N . LEU A 1 102 ? -40.319 25.713 53.144 1.00 47.38 102 LEU A N 1
ATOM 802 C CA . LEU A 1 102 ? -39.778 26.884 53.826 1.00 47.38 102 LEU A CA 1
ATOM 803 C C . LEU A 1 102 ? -40.620 27.128 55.082 1.00 47.38 102 LEU A C 1
ATOM 805 O O . LEU A 1 102 ? -41.791 27.491 54.976 1.00 47.38 102 LEU A O 1
ATOM 809 N N . ASN A 1 103 ? -40.023 26.936 56.258 1.00 46.03 103 ASN A N 1
ATOM 810 C CA . ASN A 1 103 ? -40.590 27.419 57.511 1.00 46.03 103 ASN A CA 1
ATOM 811 C C . ASN A 1 103 ? -40.602 28.953 57.474 1.00 46.03 103 ASN A C 1
ATOM 813 O O . ASN A 1 103 ? -39.555 29.597 57.514 1.00 46.03 103 ASN A O 1
ATOM 817 N N . SER A 1 104 ? -41.802 29.521 57.366 1.00 47.50 104 SER A N 1
ATOM 818 C CA . SER A 1 104 ? -42.077 30.926 57.642 1.00 47.50 104 SER A CA 1
ATOM 819 C C . SER A 1 104 ? -42.297 31.073 59.144 1.00 47.50 104 SER A C 1
ATOM 821 O O . SER A 1 104 ? -43.295 30.604 59.684 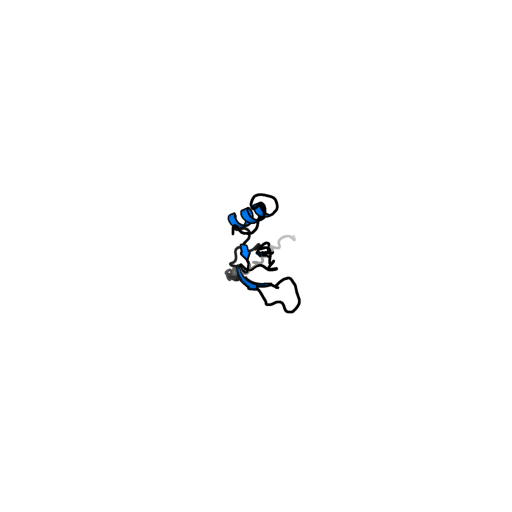1.00 47.50 104 SER A O 1
ATOM 823 N N . SER A 1 105 ? -41.356 31.711 59.824 1.00 49.66 105 SER A N 1
ATOM 824 C CA . SER A 1 105 ? -41.573 32.254 61.160 1.00 49.66 105 SER A CA 1
ATOM 825 C C . SER A 1 105 ? -40.698 33.486 61.296 1.00 49.66 105 SER A C 1
ATOM 827 O O . SER A 1 105 ? -39.496 33.318 61.416 1.00 49.66 105 SER A O 1
ATOM 829 N N . TYR A 1 106 ? -41.281 34.681 61.188 1.00 43.72 106 TYR A N 1
ATOM 830 C CA . TYR A 1 106 ? -40.892 35.907 61.903 1.00 43.72 106 TYR A CA 1
ATOM 831 C C . TYR A 1 106 ? -41.846 37.032 61.480 1.00 43.72 106 TYR A C 1
ATOM 833 O O . TYR A 1 106 ? -41.666 37.637 60.428 1.00 43.72 106 TYR A O 1
ATOM 841 N N . ALA A 1 107 ? -42.873 37.273 62.296 1.00 40.22 107 ALA A N 1
ATOM 842 C CA . ALA A 1 107 ? -43.552 38.563 62.419 1.00 40.22 107 ALA A CA 1
ATOM 843 C C . ALA A 1 107 ? -44.430 38.546 63.683 1.00 40.22 107 ALA A C 1
ATOM 845 O O . ALA A 1 107 ? -45.588 38.136 63.625 1.00 40.22 107 ALA A O 1
ATOM 846 N N . GLN A 1 108 ? -43.852 38.961 64.811 1.00 38.06 108 GLN A N 1
ATOM 847 C CA . GLN A 1 108 ? -44.513 39.745 65.859 1.00 38.06 108 GLN A CA 1
ATOM 848 C C . GLN A 1 108 ? -43.493 40.745 66.392 1.00 38.06 108 GLN A C 1
ATOM 850 O O . GLN A 1 108 ? -42.322 40.330 66.552 1.00 38.06 108 GLN A O 1
#

Secondary structure (DSSP, 8-state):
--SS---TTSTHHHHHHHHHHTTSEEEE--SS-SB--TTS--B---EEEE-SS-S-EEEEEEEPPPSS-SS--EEEEEEE----------------------------